Protein AF-A0A9W7NN65-F1 (afdb_monomer_lite)

Organism: NCBI:txid214106

Structure (mmCIF, N/CA/C/O backbone):
data_AF-A0A9W7NN65-F1
#
_entry.id   AF-A0A9W7NN65-F1
#
loop_
_atom_site.group_PDB
_atom_site.id
_atom_site.type_symbol
_atom_site.label_atom_id
_atom_site.label_alt_id
_atom_site.label_comp_id
_atom_site.label_asym_id
_atom_site.label_entity_id
_atom_site.label_seq_id
_atom_site.pdbx_PDB_ins_code
_atom_site.Cartn_x
_atom_site.Cartn_y
_atom_site.Cartn_z
_atom_site.occupancy
_atom_site.B_iso_or_equiv
_atom_site.auth_seq_id
_atom_site.auth_comp_id
_atom_site.auth_asym_id
_atom_site.auth_atom_id
_atom_site.pdbx_PDB_model_num
ATOM 1 N N . MET A 1 1 ? 5.750 8.299 -5.228 1.00 73.56 1 MET A N 1
ATOM 2 C CA . MET A 1 1 ? 6.441 7.159 -5.887 1.00 73.56 1 MET A CA 1
ATOM 3 C C . MET A 1 1 ? 5.546 5.933 -5.717 1.00 73.56 1 MET A C 1
ATOM 5 O O . MET A 1 1 ? 4.413 6.118 -5.297 1.00 73.56 1 MET A O 1
ATOM 9 N N . ALA A 1 2 ? 5.962 4.712 -6.077 1.00 85.19 2 ALA A N 1
ATOM 10 C CA . ALA A 1 2 ? 5.225 3.542 -5.593 1.00 85.19 2 ALA A CA 1
ATOM 11 C C . ALA A 1 2 ? 5.552 3.315 -4.104 1.00 85.19 2 ALA A C 1
ATOM 13 O O . ALA A 1 2 ? 6.732 3.391 -3.741 1.00 85.19 2 ALA A O 1
ATOM 14 N N . HIS A 1 3 ? 4.558 3.034 -3.263 1.00 89.44 3 HIS A N 1
ATOM 15 C CA . HIS A 1 3 ? 4.730 2.798 -1.823 1.00 89.44 3 HIS A CA 1
ATOM 16 C C . HIS A 1 3 ? 3.633 1.890 -1.254 1.00 89.44 3 HIS A C 1
ATOM 18 O O . HIS A 1 3 ? 2.661 1.574 -1.939 1.00 89.44 3 HIS A O 1
ATOM 24 N N . ILE A 1 4 ? 3.811 1.442 -0.008 1.00 92.44 4 ILE A N 1
ATOM 25 C CA . ILE A 1 4 ? 2.860 0.566 0.681 1.00 92.44 4 ILE A CA 1
ATOM 26 C C . ILE A 1 4 ? 2.057 1.359 1.708 1.00 92.44 4 ILE A C 1
ATOM 28 O O . ILE A 1 4 ? 2.602 2.171 2.458 1.00 92.44 4 ILE A O 1
ATOM 32 N N . VAL A 1 5 ? 0.759 1.074 1.746 1.00 91.75 5 VAL A N 1
ATOM 33 C CA . VAL A 1 5 ? -0.204 1.604 2.707 1.00 91.75 5 VAL A CA 1
ATOM 34 C C . VAL A 1 5 ? -0.842 0.436 3.449 1.00 91.75 5 VAL A C 1
ATOM 36 O O . VAL A 1 5 ? -1.276 -0.541 2.842 1.00 91.75 5 VAL A O 1
ATOM 39 N N . GLU A 1 6 ? -0.908 0.526 4.770 1.00 93.38 6 GLU A N 1
ATOM 40 C CA . GLU A 1 6 ? -1.580 -0.451 5.617 1.00 93.38 6 GLU A CA 1
ATOM 41 C C . GLU A 1 6 ? -2.945 0.083 6.046 1.00 93.38 6 GLU A C 1
ATOM 43 O O . GLU A 1 6 ? -3.044 1.165 6.631 1.00 93.38 6 GLU A O 1
ATOM 48 N N . ILE A 1 7 ? -3.990 -0.703 5.792 1.00 92.69 7 ILE A N 1
ATOM 49 C CA . ILE A 1 7 ? -5.367 -0.394 6.170 1.00 92.69 7 ILE A CA 1
ATOM 50 C C . ILE A 1 7 ? -5.823 -1.397 7.224 1.00 92.69 7 ILE A C 1
ATOM 52 O O . ILE A 1 7 ? -5.683 -2.610 7.050 1.00 92.69 7 ILE A O 1
ATOM 56 N N . ARG A 1 8 ? -6.375 -0.887 8.325 1.00 92.06 8 ARG A N 1
ATOM 57 C CA . ARG A 1 8 ? -7.018 -1.687 9.368 1.00 92.06 8 ARG A CA 1
ATOM 58 C C . ARG A 1 8 ? -8.286 -1.014 9.855 1.00 92.06 8 ARG A C 1
ATOM 60 O O . ARG A 1 8 ? -8.291 0.186 10.120 1.00 92.06 8 ARG A O 1
ATOM 67 N N . ASN A 1 9 ? -9.339 -1.802 10.031 1.00 90.69 9 ASN A N 1
ATOM 68 C CA . ASN A 1 9 ? -10.667 -1.346 10.408 1.00 90.69 9 ASN A CA 1
ATOM 69 C C . ASN A 1 9 ? -11.172 -0.178 9.534 1.00 90.69 9 ASN A C 1
ATOM 71 O O . ASN A 1 9 ? -11.761 0.778 10.041 1.00 90.69 9 ASN A O 1
ATOM 75 N N . GLY A 1 10 ? -10.886 -0.228 8.227 1.00 88.25 10 GLY A N 1
ATOM 76 C CA . GLY A 1 10 ? -11.264 0.827 7.278 1.00 88.25 10 GLY A CA 1
ATOM 77 C C . GLY A 1 10 ? -10.552 2.170 7.488 1.00 88.25 10 GLY A C 1
ATOM 78 O O . GLY A 1 10 ? -11.065 3.210 7.076 1.00 88.25 10 GLY A O 1
ATOM 79 N N . ALA A 1 11 ? -9.390 2.180 8.141 1.00 90.44 11 ALA A N 1
ATOM 80 C CA . ALA A 1 11 ? -8.553 3.364 8.289 1.00 90.44 11 ALA A CA 1
ATOM 81 C C . ALA A 1 11 ? -7.098 3.056 7.934 1.00 90.44 11 ALA A C 1
ATOM 83 O O . ALA A 1 11 ? -6.599 1.960 8.193 1.00 90.44 11 ALA A O 1
ATOM 84 N N . ILE A 1 12 ? -6.402 4.039 7.367 1.00 90.44 12 ILE A N 1
ATOM 85 C CA . ILE A 1 12 ? -4.963 3.945 7.125 1.00 90.44 12 ILE A CA 1
ATOM 86 C C . ILE A 1 12 ? -4.245 3.990 8.470 1.00 90.44 12 ILE A C 1
ATOM 88 O O . ILE A 1 12 ? -4.380 4.958 9.218 1.00 90.44 12 ILE A O 1
ATOM 92 N N . VAL A 1 13 ? -3.467 2.958 8.773 1.00 91.38 13 VAL A N 1
ATOM 93 C CA . VAL A 1 13 ? -2.676 2.858 10.009 1.00 91.38 13 VAL A CA 1
ATOM 94 C C . VAL A 1 13 ? -1.173 2.935 9.760 1.00 91.38 13 VAL A C 1
ATOM 96 O O . VAL A 1 13 ? -0.424 3.232 10.689 1.00 91.38 13 VAL A O 1
ATOM 99 N N . GLY A 1 14 ? -0.735 2.723 8.518 1.00 88.69 14 GLY A N 1
ATOM 100 C CA . GLY A 1 14 ? 0.663 2.825 8.112 1.00 88.69 14 GLY A CA 1
ATOM 101 C C . GLY A 1 14 ? 0.784 3.352 6.687 1.00 88.69 14 GLY A C 1
ATOM 102 O O . GLY A 1 14 ? -0.002 2.978 5.821 1.00 88.69 14 GLY A O 1
ATOM 103 N N . ASN A 1 15 ? 1.757 4.229 6.456 1.00 87.62 15 ASN A N 1
ATOM 104 C CA . ASN A 1 15 ? 2.138 4.700 5.130 1.00 87.62 15 ASN A CA 1
ATOM 105 C C . ASN A 1 15 ? 3.667 4.816 5.085 1.00 87.62 15 ASN A C 1
ATOM 107 O O . ASN A 1 15 ? 4.255 5.570 5.864 1.0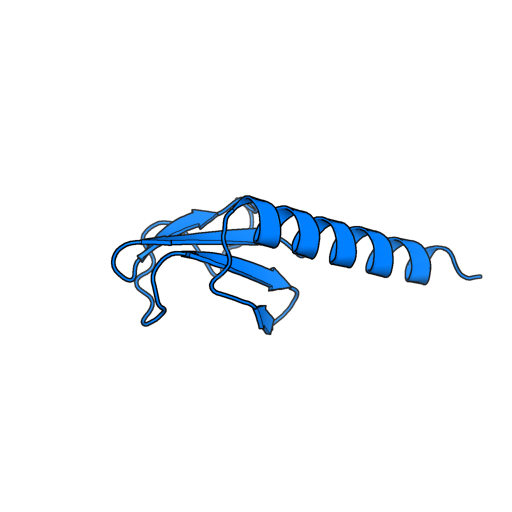0 87.62 15 ASN A O 1
ATOM 111 N N . ASP A 1 16 ? 4.294 4.051 4.192 1.00 84.69 16 ASP A N 1
ATOM 112 C CA . ASP A 1 16 ? 5.750 4.011 4.040 1.00 84.69 16 ASP A CA 1
ATOM 113 C C . ASP A 1 16 ? 6.304 5.182 3.196 1.00 84.69 16 ASP A C 1
ATOM 115 O O . ASP A 1 16 ? 7.521 5.366 3.124 1.00 84.69 16 ASP A O 1
ATOM 119 N N . GLU A 1 17 ? 5.444 6.002 2.578 1.00 83.06 17 GLU A N 1
ATOM 120 C CA . GLU A 1 17 ? 5.796 7.282 1.947 1.00 83.06 17 GLU A CA 1
ATOM 121 C C . GLU A 1 17 ? 5.259 8.442 2.812 1.00 83.06 17 GLU A C 1
ATOM 123 O O . GLU A 1 17 ? 4.157 8.935 2.588 1.00 83.06 17 GLU A O 1
ATOM 128 N N . PRO A 1 18 ? 6.025 8.929 3.811 1.00 68.62 18 PRO A N 1
ATOM 129 C CA . PRO A 1 18 ? 5.561 9.970 4.739 1.00 68.62 18 PRO A CA 1
ATOM 130 C C . PRO A 1 18 ? 5.324 11.332 4.070 1.00 68.62 18 PRO A C 1
ATOM 132 O O . PRO A 1 18 ? 4.762 12.233 4.686 1.00 68.62 18 PRO A O 1
ATOM 135 N N . THR A 1 19 ? 5.788 11.497 2.831 1.00 72.31 19 THR A N 1
ATOM 136 C CA . THR A 1 19 ? 5.558 12.677 1.993 1.00 72.31 19 THR A CA 1
ATOM 137 C C . THR A 1 19 ? 4.292 12.573 1.146 1.00 72.31 19 THR A C 1
ATOM 139 O O . THR A 1 19 ? 3.990 13.517 0.422 1.00 72.31 19 THR A O 1
ATOM 142 N N . ASP A 1 20 ? 3.577 11.445 1.180 1.00 73.38 20 ASP A N 1
ATOM 143 C CA . ASP A 1 20 ? 2.301 11.318 0.486 1.00 73.38 20 ASP A CA 1
ATOM 144 C C . ASP A 1 20 ? 1.202 12.066 1.257 1.00 73.38 20 ASP A C 1
ATOM 146 O O . ASP A 1 20 ? 0.692 11.616 2.284 1.00 73.38 20 ASP A O 1
ATOM 150 N N . GLU A 1 21 ? 0.843 13.241 0.742 1.00 71.94 21 GLU A N 1
ATOM 151 C CA . GLU A 1 21 ? -0.214 14.090 1.293 1.00 71.94 21 GLU A CA 1
ATOM 152 C C . GLU A 1 21 ? -1.629 13.565 0.991 1.00 71.94 21 GLU A C 1
ATOM 154 O O . GLU A 1 21 ? -2.594 14.024 1.605 1.00 71.94 21 GLU A O 1
ATOM 159 N N . TYR A 1 22 ? -1.781 12.610 0.068 1.00 75.06 22 TYR A N 1
ATOM 160 C CA . TYR A 1 22 ? -3.086 12.099 -0.356 1.00 75.06 22 TYR A CA 1
ATOM 161 C C . TYR A 1 22 ? -3.619 10.992 0.555 1.00 75.06 22 TYR A C 1
ATOM 163 O O . TYR A 1 22 ? -4.836 10.822 0.658 1.00 75.06 22 TYR A O 1
ATOM 171 N N . LEU A 1 23 ? -2.732 10.252 1.227 1.00 79.06 23 LEU A N 1
ATOM 172 C CA . LEU A 1 23 ? -3.082 9.093 2.054 1.00 79.06 23 LEU A CA 1
ATOM 173 C C . LEU A 1 23 ? -2.462 9.169 3.466 1.00 79.06 23 LEU A C 1
ATOM 175 O O . LEU A 1 23 ? -1.687 8.288 3.857 1.00 79.06 23 LEU A O 1
ATOM 179 N N . PRO A 1 24 ? -2.792 10.197 4.274 1.00 82.62 24 PRO A N 1
ATOM 180 C CA . PRO A 1 24 ? -2.252 10.313 5.621 1.00 82.62 24 PRO A CA 1
ATOM 181 C C . PRO A 1 24 ? -2.823 9.239 6.556 1.00 82.62 24 PRO A C 1
ATOM 183 O O . PRO A 1 24 ? -3.987 8.835 6.454 1.00 82.62 24 PRO A O 1
ATOM 186 N N . VAL A 1 25 ? -2.010 8.813 7.524 1.00 87.25 25 VAL A N 1
ATOM 187 C CA . VAL A 1 25 ? -2.441 7.915 8.606 1.00 87.25 25 VAL A CA 1
ATOM 188 C C . VAL A 1 25 ? -3.632 8.525 9.352 1.00 87.25 25 VAL A C 1
ATOM 190 O O . VAL A 1 25 ? -3.653 9.717 9.654 1.00 87.25 25 VAL A O 1
ATOM 193 N N . GLY A 1 26 ? -4.637 7.702 9.644 1.00 85.44 26 GLY A N 1
ATOM 194 C CA . GLY A 1 26 ? -5.916 8.113 10.224 1.00 85.44 26 GLY A CA 1
ATOM 195 C C . GLY A 1 26 ? -6.996 8.436 9.190 1.00 85.44 26 GLY A C 1
ATOM 196 O O . GLY A 1 26 ? -8.153 8.618 9.565 1.00 85.44 26 GLY A O 1
ATOM 197 N N . THR A 1 27 ? -6.667 8.462 7.897 1.00 87.75 27 THR A N 1
ATOM 198 C CA . THR A 1 27 ? -7.673 8.599 6.836 1.00 87.75 27 THR A CA 1
ATOM 199 C C . THR A 1 27 ? -8.589 7.385 6.818 1.00 87.75 27 THR A C 1
ATOM 201 O O . THR A 1 27 ? -8.126 6.252 6.692 1.00 87.75 27 THR A O 1
ATOM 204 N N . HIS A 1 28 ? -9.896 7.622 6.924 1.00 89.12 28 HIS A N 1
ATOM 205 C CA . HIS A 1 28 ? -10.905 6.579 6.776 1.00 89.12 28 HIS A CA 1
ATOM 206 C C . HIS A 1 28 ? -11.169 6.305 5.296 1.00 89.12 28 HIS A C 1
ATOM 208 O O . HIS A 1 28 ? -11.442 7.220 4.520 1.00 89.12 28 HIS A O 1
ATOM 214 N N . ILE A 1 29 ? -11.131 5.032 4.924 1.00 86.38 29 ILE A N 1
ATOM 215 C CA . ILE A 1 29 ? -11.315 4.561 3.559 1.00 86.38 29 ILE A CA 1
ATOM 216 C C . ILE A 1 29 ? -12.128 3.264 3.566 1.00 86.38 29 ILE A C 1
ATOM 218 O O . ILE A 1 29 ? -11.900 2.361 4.365 1.00 86.38 29 ILE A O 1
ATOM 222 N N . ALA A 1 30 ? -13.097 3.165 2.657 1.00 87.00 30 ALA A N 1
ATOM 223 C CA . ALA A 1 30 ? -13.960 1.992 2.511 1.00 87.00 30 ALA A CA 1
ATOM 224 C C . ALA A 1 30 ? -13.255 0.863 1.732 1.00 87.00 30 ALA A C 1
ATOM 226 O O . ALA A 1 30 ? -13.732 0.411 0.694 1.00 87.00 30 ALA A O 1
ATOM 227 N N . GLN A 1 31 ? -12.087 0.451 2.217 1.00 86.12 31 GLN A N 1
ATOM 228 C CA . GLN A 1 31 ? -11.278 -0.652 1.701 1.00 86.12 31 GLN A CA 1
ATOM 229 C C . GLN A 1 31 ? -11.207 -1.763 2.754 1.00 86.12 31 GLN A C 1
ATOM 231 O O . GLN A 1 31 ? -11.439 -1.522 3.940 1.00 86.12 31 GLN A O 1
ATOM 236 N N . ALA A 1 32 ? -10.926 -2.987 2.311 1.00 89.69 32 ALA A N 1
ATOM 237 C CA . ALA A 1 32 ? -10.714 -4.108 3.218 1.00 89.69 32 ALA A CA 1
ATOM 238 C C . ALA A 1 32 ? -9.395 -3.947 3.989 1.00 89.69 32 ALA A C 1
ATOM 240 O O . ALA A 1 32 ? -8.499 -3.209 3.584 1.00 89.69 32 ALA A O 1
ATOM 241 N N . ASP A 1 33 ? -9.268 -4.663 5.100 1.00 92.44 33 ASP A N 1
ATOM 242 C CA . ASP A 1 33 ? -8.033 -4.655 5.874 1.00 92.44 33 ASP A CA 1
ATOM 243 C C . ASP A 1 33 ? -6.920 -5.391 5.120 1.00 92.44 33 ASP A C 1
ATOM 245 O O . ASP A 1 33 ? -7.135 -6.475 4.569 1.00 92.44 33 ASP A O 1
ATOM 249 N N . GLY A 1 34 ? -5.718 -4.818 5.115 1.00 93.44 34 GLY A N 1
ATOM 250 C CA . GLY A 1 34 ? -4.563 -5.397 4.436 1.00 93.44 34 GLY A CA 1
ATOM 251 C C . GLY A 1 34 ? -3.518 -4.374 4.010 1.00 93.44 34 GLY A C 1
ATOM 252 O O . GLY A 1 34 ? -3.574 -3.200 4.380 1.00 93.44 34 GLY A O 1
ATOM 253 N N . PHE A 1 35 ? -2.551 -4.847 3.225 1.00 94.12 35 PHE A N 1
ATOM 254 C CA . PHE A 1 35 ? -1.497 -4.019 2.648 1.00 94.12 35 PHE A CA 1
ATOM 255 C C . PHE A 1 35 ? -1.824 -3.701 1.194 1.00 94.12 35 PHE A C 1
ATOM 257 O O . PHE A 1 35 ? -2.172 -4.587 0.416 1.00 94.12 35 PHE A O 1
ATOM 264 N N . TYR A 1 36 ? -1.689 -2.438 0.827 1.00 92.44 36 TYR A N 1
ATOM 265 C CA . TYR A 1 36 ? -1.985 -1.924 -0.499 1.00 92.44 36 TYR A CA 1
ATOM 266 C C . TYR A 1 36 ? -0.734 -1.299 -1.088 1.00 92.44 36 TYR A C 1
ATOM 268 O O . TYR A 1 36 ? 0.014 -0.633 -0.379 1.00 92.44 36 TYR A O 1
ATOM 276 N N . VAL A 1 37 ? -0.507 -1.504 -2.381 1.00 91.94 37 VAL A N 1
ATOM 277 C CA . VAL A 1 37 ? 0.582 -0.861 -3.114 1.00 91.94 37 VAL A CA 1
ATOM 278 C C . VAL A 1 37 ? -0.017 0.272 -3.931 1.00 91.94 37 VAL A C 1
ATOM 280 O O . VAL A 1 37 ? -0.775 0.032 -4.868 1.00 91.94 37 VAL A O 1
ATOM 283 N N . SER A 1 38 ? 0.309 1.503 -3.556 1.00 88.06 38 SER A N 1
ATOM 284 C CA . SER A 1 38 ? -0.053 2.710 -4.294 1.00 88.06 38 SER A CA 1
ATOM 285 C C . SER A 1 38 ? 1.032 3.005 -5.324 1.00 88.06 38 SER A C 1
ATOM 287 O O . SER A 1 38 ? 2.217 2.940 -4.995 1.00 88.06 38 SER A O 1
ATOM 289 N N . PHE A 1 39 ? 0.660 3.303 -6.568 1.00 85.75 39 PHE A N 1
ATOM 290 C CA . PHE A 1 39 ? 1.579 3.750 -7.615 1.00 85.75 39 PHE A CA 1
ATOM 291 C C . PHE A 1 39 ? 0.888 4.743 -8.557 1.00 85.75 39 PHE A C 1
ATOM 293 O O . PHE A 1 39 ? -0.006 4.412 -9.331 1.00 85.75 39 PHE A O 1
ATOM 300 N N . GLY A 1 40 ? 1.333 6.000 -8.521 1.00 81.00 40 GLY A N 1
ATOM 301 C CA . GLY A 1 40 ? 0.696 7.057 -9.305 1.00 81.00 40 GLY A CA 1
ATOM 302 C C . GLY A 1 40 ? -0.721 7.337 -8.799 1.00 81.00 40 GLY A C 1
ATOM 303 O O . GLY A 1 40 ? -0.875 7.806 -7.678 1.00 81.00 40 GLY A O 1
ATOM 304 N N . MET A 1 41 ? -1.733 7.080 -9.632 1.00 79.75 41 MET A N 1
ATOM 305 C CA . MET A 1 41 ? -3.156 7.207 -9.265 1.00 79.75 41 MET A CA 1
ATOM 306 C C . MET A 1 41 ? -3.822 5.854 -8.980 1.00 79.75 41 MET A C 1
ATOM 308 O O . MET A 1 41 ? -4.985 5.822 -8.581 1.00 79.75 41 MET A O 1
ATOM 312 N N . ASP A 1 42 ? -3.108 4.752 -9.212 1.00 83.81 42 ASP A N 1
ATOM 313 C CA . ASP A 1 42 ? -3.625 3.399 -9.062 1.00 83.81 42 ASP A CA 1
ATOM 314 C C . ASP A 1 42 ? -3.215 2.805 -7.710 1.00 83.81 42 ASP A C 1
ATOM 316 O O . ASP A 1 42 ? -2.151 3.105 -7.161 1.00 83.81 42 ASP A O 1
ATOM 320 N N . VAL A 1 43 ? -4.079 1.943 -7.174 1.00 86.81 43 VAL A N 1
ATOM 321 C CA . VAL A 1 43 ? -3.861 1.228 -5.914 1.00 86.81 43 VAL A CA 1
ATOM 322 C C . VAL A 1 43 ? -4.208 -0.244 -6.120 1.00 86.81 43 VAL A C 1
ATOM 324 O O . VAL A 1 43 ? -5.313 -0.573 -6.549 1.00 86.81 43 VAL A O 1
ATOM 327 N N . GLU A 1 44 ? -3.276 -1.136 -5.791 1.00 90.62 44 GLU A N 1
ATOM 328 C CA . GLU A 1 44 ? -3.447 -2.590 -5.871 1.00 90.62 44 GLU A CA 1
ATOM 329 C C . GLU A 1 44 ? -3.497 -3.222 -4.469 1.00 90.62 44 GLU A C 1
ATOM 331 O O . GLU A 1 44 ? -2.718 -2.856 -3.588 1.00 90.62 44 GLU A O 1
ATOM 336 N N . GLY A 1 45 ? -4.389 -4.198 -4.260 1.00 90.44 45 GLY A N 1
ATOM 337 C CA . GLY A 1 45 ? -4.529 -4.938 -2.999 1.00 90.44 45 GLY A CA 1
ATOM 338 C C . GLY A 1 45 ? -5.966 -5.413 -2.724 1.00 90.44 45 GLY A C 1
ATOM 339 O O . GLY A 1 45 ? -6.828 -5.280 -3.599 1.00 90.44 45 GLY A O 1
ATOM 340 N N . PRO A 1 46 ? -6.250 -5.956 -1.523 1.00 92.69 46 PRO A N 1
ATOM 341 C CA . PRO A 1 46 ? -5.324 -6.132 -0.401 1.00 92.69 46 PRO A CA 1
ATOM 342 C C . PRO A 1 46 ? -4.360 -7.314 -0.596 1.00 92.69 46 PRO A C 1
ATOM 344 O O . PRO A 1 46 ? -4.730 -8.365 -1.116 1.00 92.69 46 PRO A O 1
ATOM 347 N N . TYR A 1 47 ? -3.134 -7.150 -0.110 1.00 92.75 47 TYR A N 1
ATOM 348 C CA . TYR A 1 47 ? -2.076 -8.157 -0.072 1.00 92.75 47 TYR A CA 1
ATOM 349 C C . TYR A 1 47 ? -1.685 -8.503 1.370 1.00 92.75 47 TYR A C 1
ATOM 351 O O . TYR A 1 47 ? -1.952 -7.747 2.312 1.00 92.75 47 TYR A O 1
ATOM 359 N N . ALA A 1 48 ? -0.987 -9.630 1.543 1.00 92.62 48 ALA A N 1
ATOM 360 C CA . ALA A 1 48 ? -0.160 -9.837 2.726 1.00 92.62 48 ALA A CA 1
ATOM 361 C C . ALA A 1 48 ? 1.074 -8.920 2.666 1.00 92.62 48 ALA A C 1
ATOM 363 O O . ALA A 1 48 ? 1.498 -8.513 1.586 1.00 92.62 48 ALA A O 1
ATOM 364 N N . ARG A 1 49 ? 1.681 -8.617 3.821 1.00 88.56 49 ARG A N 1
ATOM 365 C CA . ARG A 1 49 ? 2.826 -7.692 3.901 1.00 88.56 49 ARG A CA 1
ATOM 366 C C . ARG A 1 49 ? 3.955 -8.061 2.935 1.00 88.56 49 ARG A C 1
ATOM 368 O O . ARG A 1 49 ? 4.374 -7.222 2.148 1.00 88.56 49 ARG A O 1
ATOM 375 N N . ASN A 1 50 ? 4.376 -9.325 2.959 1.00 93.19 50 ASN A N 1
ATOM 376 C CA . ASN A 1 50 ? 5.467 -9.812 2.115 1.00 93.19 50 ASN A CA 1
ATOM 377 C C . ASN A 1 50 ? 5.122 -9.699 0.618 1.00 93.19 50 ASN A C 1
ATOM 379 O O . ASN A 1 50 ? 5.962 -9.282 -0.171 1.00 93.19 50 ASN A O 1
ATOM 383 N N . ASP A 1 51 ? 3.877 -10.001 0.234 1.00 93.69 51 ASP A N 1
ATOM 384 C CA . ASP A 1 51 ? 3.431 -9.911 -1.163 1.00 93.69 51 ASP A CA 1
ATOM 385 C C . ASP A 1 51 ? 3.387 -8.451 -1.646 1.00 93.69 51 ASP A C 1
ATOM 387 O O . ASP A 1 51 ? 3.756 -8.155 -2.784 1.00 93.69 51 ASP A O 1
ATOM 391 N N . ALA A 1 52 ? 2.971 -7.520 -0.777 1.00 92.75 52 ALA A N 1
ATOM 392 C CA . ALA A 1 52 ? 3.000 -6.087 -1.064 1.00 92.75 52 ALA A CA 1
ATOM 393 C C . ALA A 1 52 ? 4.441 -5.583 -1.253 1.00 92.75 52 ALA A C 1
ATOM 395 O O . ALA A 1 52 ? 4.710 -4.823 -2.184 1.00 92.75 52 ALA A O 1
ATOM 396 N N . GLU A 1 53 ? 5.376 -6.034 -0.410 1.00 92.00 53 GLU A N 1
ATOM 397 C CA . GLU A 1 53 ? 6.806 -5.728 -0.533 1.00 92.00 53 GLU A CA 1
ATOM 398 C C . GLU A 1 53 ? 7.398 -6.280 -1.835 1.00 92.00 53 GLU A C 1
ATOM 400 O O . GLU A 1 53 ? 8.092 -5.555 -2.554 1.00 92.00 53 GLU A O 1
ATOM 405 N N . ASP A 1 54 ? 7.084 -7.527 -2.189 1.00 93.12 54 ASP A N 1
ATOM 406 C CA . ASP A 1 54 ? 7.519 -8.140 -3.445 1.00 93.12 54 ASP A CA 1
ATOM 407 C C . ASP A 1 54 ? 6.955 -7.395 -4.661 1.00 93.12 54 ASP A C 1
ATOM 409 O O . ASP A 1 54 ? 7.691 -7.096 -5.610 1.00 93.12 54 ASP A O 1
ATOM 413 N N . ARG A 1 55 ? 5.672 -7.012 -4.624 1.00 91.38 55 ARG A N 1
ATOM 414 C CA . ARG A 1 55 ? 5.033 -6.220 -5.682 1.00 91.38 55 ARG A CA 1
ATOM 415 C C . ARG A 1 55 ? 5.660 -4.834 -5.812 1.00 91.38 55 ARG A C 1
ATOM 4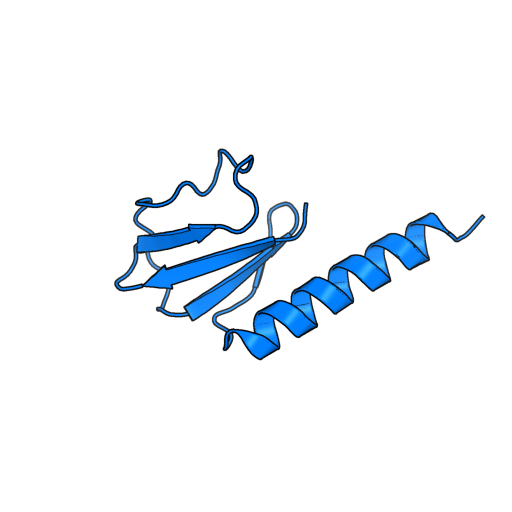17 O O . ARG A 1 55 ? 5.982 -4.419 -6.927 1.00 91.38 55 ARG A O 1
ATOM 424 N N . LEU A 1 56 ? 5.890 -4.145 -4.696 1.00 90.81 56 LEU A N 1
ATOM 425 C CA . LEU A 1 56 ? 6.554 -2.844 -4.674 1.00 90.81 56 LEU A CA 1
ATOM 426 C C . LEU A 1 56 ? 7.968 -2.932 -5.263 1.00 90.81 56 LEU A C 1
ATOM 428 O O . LEU A 1 56 ? 8.353 -2.113 -6.100 1.00 90.81 56 LEU A O 1
ATOM 432 N N . ASN A 1 57 ? 8.744 -3.936 -4.855 1.00 90.25 57 ASN A N 1
ATOM 433 C CA . ASN A 1 57 ? 10.089 -4.168 -5.372 1.00 90.25 57 ASN A CA 1
ATOM 434 C C . ASN A 1 57 ? 10.075 -4.475 -6.872 1.00 90.25 57 ASN A C 1
ATOM 436 O O . ASN A 1 57 ? 10.937 -3.987 -7.606 1.00 90.25 57 ASN A O 1
ATOM 440 N N . HIS A 1 58 ? 9.088 -5.237 -7.346 1.00 88.94 58 HIS A N 1
ATOM 441 C CA . HIS A 1 58 ? 8.906 -5.497 -8.769 1.00 88.94 58 HIS A CA 1
ATOM 442 C C . HIS A 1 58 ? 8.615 -4.202 -9.544 1.00 88.94 58 HIS A C 1
ATOM 444 O O . HIS A 1 58 ? 9.276 -3.942 -10.548 1.00 88.94 58 HIS A O 1
ATOM 450 N N . LEU A 1 59 ? 7.712 -3.346 -9.054 1.00 86.50 59 LEU A N 1
ATOM 451 C CA . LEU A 1 59 ? 7.407 -2.050 -9.675 1.00 86.50 59 LEU A CA 1
ATOM 452 C C . LEU A 1 59 ? 8.626 -1.120 -9.708 1.00 86.50 59 LEU A C 1
ATOM 454 O O . LEU A 1 59 ? 8.907 -0.507 -10.740 1.00 86.50 59 LEU A O 1
ATOM 458 N N . LYS A 1 60 ? 9.394 -1.054 -8.614 1.00 84.44 60 LYS 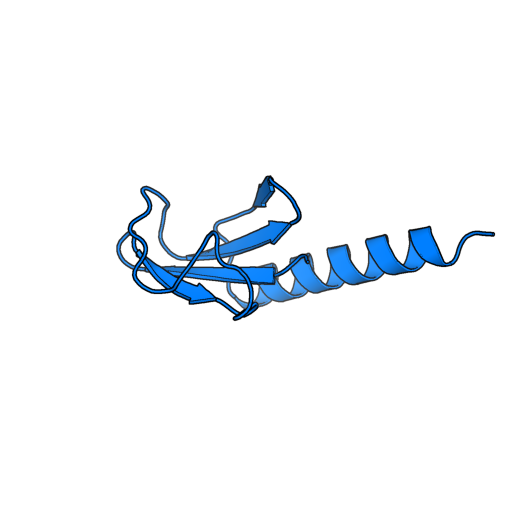A N 1
ATOM 459 C CA . LYS A 1 60 ? 10.641 -0.275 -8.552 1.00 84.44 60 LYS A CA 1
ATOM 460 C C . LYS A 1 60 ? 11.659 -0.760 -9.585 1.00 84.44 60 LYS A C 1
ATOM 462 O O . LYS A 1 60 ? 12.222 0.057 -10.307 1.00 84.44 60 LYS A O 1
ATOM 467 N N . ARG A 1 61 ? 11.853 -2.080 -9.702 1.00 83.69 61 ARG A N 1
AT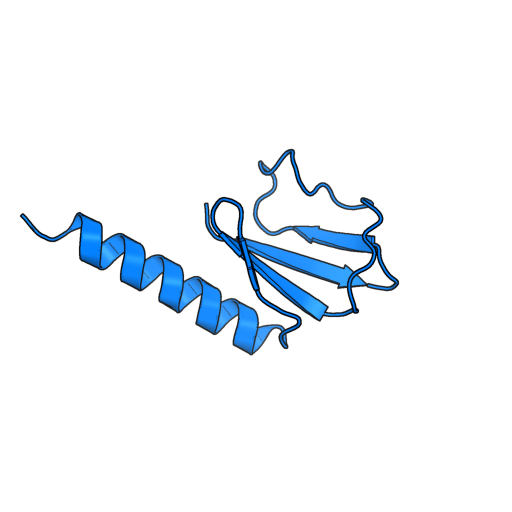OM 468 C CA . ARG A 1 61 ? 12.763 -2.681 -10.693 1.00 83.69 61 ARG A CA 1
ATOM 469 C C . ARG A 1 61 ? 12.304 -2.445 -12.128 1.00 83.69 61 ARG A C 1
ATOM 471 O O . ARG A 1 61 ? 13.135 -2.115 -12.964 1.00 83.69 61 ARG A O 1
ATOM 478 N N . ALA A 1 62 ? 11.011 -2.594 -12.410 1.00 80.38 62 ALA A N 1
ATOM 479 C CA . ALA A 1 62 ? 10.454 -2.340 -13.737 1.00 80.38 62 ALA A CA 1
ATOM 480 C C . ALA A 1 62 ? 10.644 -0.872 -14.147 1.00 80.38 62 ALA A C 1
ATOM 482 O O . ALA A 1 62 ? 11.152 -0.592 -15.226 1.00 80.38 62 ALA A O 1
ATOM 483 N N . THR A 1 63 ? 10.335 0.058 -13.238 1.00 71.62 63 THR A N 1
ATOM 484 C CA . THR A 1 63 ? 10.517 1.500 -13.467 1.00 71.62 63 THR A CA 1
ATOM 485 C C . THR A 1 63 ? 11.990 1.846 -13.703 1.00 71.62 63 THR A C 1
ATOM 487 O O . THR A 1 63 ? 12.307 2.622 -14.597 1.00 71.62 63 THR A O 1
ATOM 490 N N . GLN A 1 64 ? 12.907 1.249 -12.933 1.00 69.69 64 GLN A N 1
ATOM 491 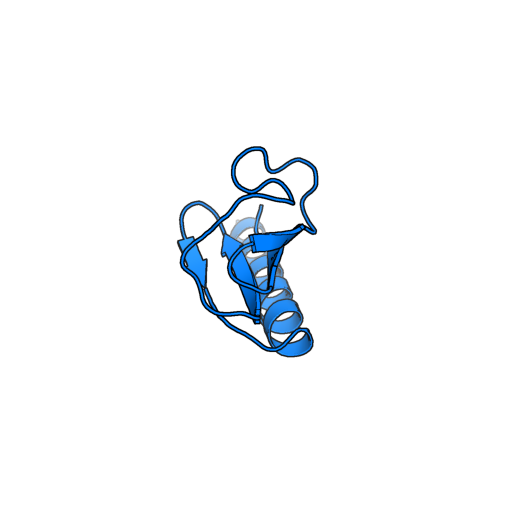C CA . GLN A 1 64 ? 14.344 1.468 -13.097 1.00 69.69 64 GLN A CA 1
ATOM 492 C C . GLN A 1 64 ? 14.865 0.917 -14.437 1.00 69.69 64 GLN A C 1
ATOM 494 O O . GLN A 1 64 ? 15.619 1.600 -15.123 1.00 69.69 64 GLN A O 1
ATOM 499 N N . ALA A 1 65 ? 14.406 -0.2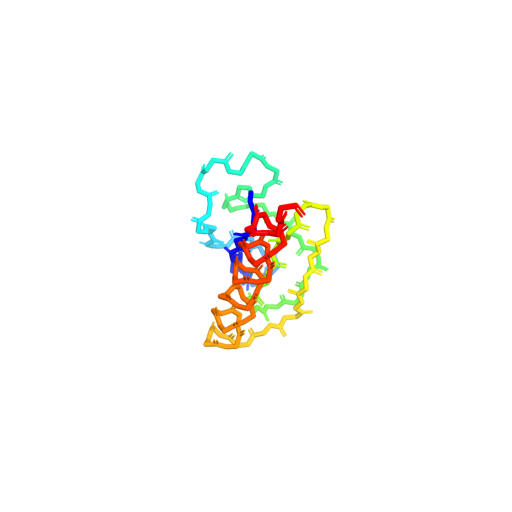67 -14.850 1.00 69.75 65 ALA A N 1
ATOM 500 C CA . ALA A 1 65 ? 14.799 -0.881 -16.116 1.00 69.75 65 ALA A CA 1
ATOM 501 C C . ALA A 1 65 ? 14.321 -0.096 -17.354 1.00 69.75 65 ALA A C 1
ATOM 503 O O . ALA A 1 65 ? 15.015 -0.091 -18.371 1.00 69.75 65 ALA A O 1
ATOM 504 N N . ASP A 1 66 ? 13.168 0.579 -17.281 1.00 58.38 66 ASP A N 1
ATOM 505 C CA . ASP A 1 66 ? 12.681 1.463 -18.351 1.00 58.38 66 ASP A CA 1
ATOM 506 C C . ASP A 1 66 ? 13.484 2.773 -18.444 1.00 58.38 66 ASP A C 1
ATOM 508 O O . ASP A 1 66 ? 13.706 3.281 -19.540 1.00 58.38 66 ASP A O 1
ATOM 512 N N . LEU A 1 67 ? 13.991 3.292 -17.319 1.00 58.94 67 LEU A N 1
ATOM 513 C CA . LEU A 1 67 ? 14.854 4.482 -17.285 1.00 58.94 67 LEU A CA 1
ATOM 514 C C . LEU A 1 67 ? 16.297 4.220 -17.756 1.00 58.94 67 LEU A C 1
ATOM 516 O O . LEU A 1 67 ? 16.986 5.160 -18.147 1.00 58.94 67 LEU A O 1
ATOM 520 N N . GLU A 1 68 ? 16.759 2.968 -17.728 1.00 58.72 68 GLU A N 1
ATOM 521 C CA . GLU A 1 68 ? 18.105 2.565 -18.172 1.00 58.72 68 GLU A CA 1
ATOM 522 C C . GLU A 1 68 ? 18.173 2.154 -19.657 1.00 58.72 68 GLU A C 1
ATOM 524 O O . GLU A 1 68 ? 19.239 1.761 -20.141 1.00 58.72 68 GLU A O 1
ATOM 529 N N . ARG A 1 69 ? 17.067 2.247 -20.409 1.00 47.72 69 ARG A N 1
ATOM 530 C CA . ARG A 1 69 ? 17.068 2.019 -21.861 1.00 47.72 69 ARG A CA 1
ATOM 531 C C . ARG A 1 69 ? 17.417 3.320 -22.617 1.00 47.72 69 ARG A C 1
ATOM 533 O O . ARG A 1 69 ? 16.656 4.277 -22.501 1.00 47.72 69 ARG A O 1
ATOM 540 N N . PRO A 1 70 ? 18.548 3.368 -23.355 1.00 51.56 70 PRO A N 1
ATOM 541 C CA . PRO A 1 70 ? 18.983 4.540 -24.123 1.00 51.56 70 PRO A CA 1
ATOM 542 C C . PRO A 1 70 ? 18.142 4.804 -25.378 1.00 51.56 70 PRO A C 1
ATOM 544 O O . PRO A 1 70 ? 17.568 3.835 -25.931 1.00 51.56 70 PRO A O 1
#

Foldseek 3Di:
DKWKWFDDPQFTQDTPPCPPPPHDGGDGHPDDGAMWIDDDPDIDDRDHPVVSVVVSVVVVVVVVVVVPDD

Secondary structure (DSSP, 8-state):
--EEEEEETTEEEEES-TT-SSS-TT-B-S--SEEEEEETTEEEEEE-HHHHHHHHHHHHHHHHHHHT--

pLDDT: mean 84.18, std 10.56, range [47.72, 94.12]

Sequence (70 aa):
MAHIVEIRNGAIVGNDEPTDEYLPVGTHIAQADGFYVSFGMDVEGPYARNDAEDRLNHLKRATQADLERP

Radius of gyration: 12.71 Å; chains: 1; bounding box: 33×24×34 Å